Protein AF-A0A496TFP1-F1 (afdb_monomer)

Nearest PDB structures (foldseek):
  4mal-assembly2_B  TM=3.415E-01  e=1.143E+00  Pseudomonas aeruginosa PAO1
  2rn7-assembly1_A  TM=3.428E-01  e=3.528E+00  Shigella flexneri
  7qja-assembly1_j  TM=2.751E-01  e=4.747E+00  Homo sapiens

Mean predicted aligned error: 9.4 Å

Secondary structure (DSSP, 8-state):
--GGGHHHHHTHHHHTTSPP-TTTS--HHHHHHHHHHHHHHHHHT-SHHHHHHHHHHHHTT--HHHHHHHHHHHHHHHTTS-GGG-----------

pLDDT: mean 79.18, std 19.05, range [37.88, 97.44]

Radius of gyration: 15.61 Å; Cα contacts (8 Å, |Δi|>4): 46; chains: 1; bounding box: 35×29×43 Å

Solvent-accessible surface area (backbone atoms only — not comparable to full-atom values): 6040 Å² total; per-residue (Å²): 132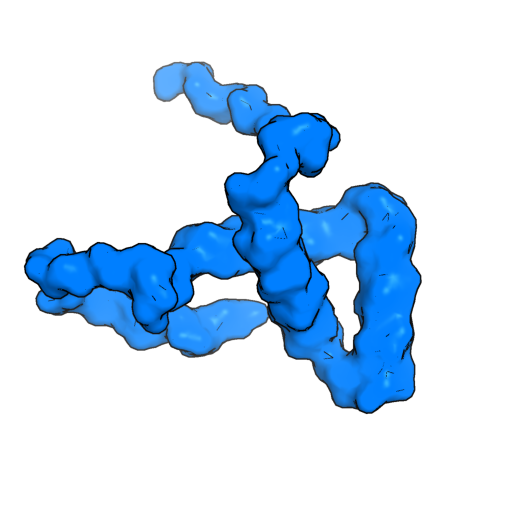,73,69,90,45,47,65,62,63,77,40,40,83,78,48,66,84,57,87,83,49,80,90,84,49,82,58,67,68,59,50,56,50,38,38,53,50,50,53,46,23,47,74,71,46,52,63,53,63,55,43,54,52,40,54,54,36,41,74,72,70,38,51,74,66,58,32,44,51,56,55,26,56,49,47,69,67,56,59,79,80,43,88,82,78,68,86,74,81,74,87,73,83,90,82,133

Sequence (96 aa):
RHQEYYNTWEFADVTAESPYDMETEENPFLHVTLHAVVENQIKQNDPPGVRIVLNQLTAKGHSQHEAVHEIARVLSRGNLANPEVLPSLRFGELRA

Structure (mmCIF, N/CA/C/O backbone):
data_AF-A0A496TFP1-F1
#
_entry.id   AF-A0A496TFP1-F1
#
loop_
_atom_site.group_PDB
_atom_site.id
_atom_site.type_symbol
_atom_site.label_atom_id
_atom_site.label_alt_id
_atom_site.label_comp_id
_atom_site.label_asym_id
_atom_site.label_entity_id
_atom_site.label_seq_id
_atom_site.pdbx_PDB_ins_code
_atom_site.Cartn_x
_atom_site.Cartn_y
_atom_site.Cartn_z
_atom_site.occupancy
_atom_site.B_iso_or_equiv
_atom_site.auth_seq_id
_atom_site.auth_comp_id
_atom_site.auth_asym_id
_atom_site.auth_atom_id
_atom_site.pdbx_PDB_model_num
ATOM 1 N N . ARG A 1 1 ? 5.182 7.774 1.204 1.00 63.84 1 ARG A N 1
ATOM 2 C CA . ARG A 1 1 ? 6.015 8.350 0.118 1.00 63.84 1 ARG A CA 1
ATOM 3 C C . ARG A 1 1 ? 7.042 7.291 -0.247 1.00 63.84 1 ARG A C 1
ATOM 5 O O . ARG A 1 1 ? 7.734 6.842 0.655 1.00 63.84 1 ARG A O 1
ATOM 12 N N . HIS A 1 2 ? 7.137 6.954 -1.530 1.00 75.12 2 HIS A N 1
ATOM 13 C CA . HIS A 1 2 ? 7.906 5.824 -2.060 1.00 75.12 2 HIS A CA 1
ATOM 14 C C . HIS A 1 2 ? 9.393 6.136 -2.254 1.00 75.12 2 HIS A C 1
ATOM 16 O O . HIS A 1 2 ? 9.860 6.325 -3.377 1.00 75.12 2 HIS A O 1
ATOM 22 N N . GLN A 1 3 ? 10.133 6.268 -1.154 1.00 77.50 3 GLN A N 1
ATOM 23 C CA . GLN A 1 3 ? 11.573 6.551 -1.218 1.00 77.50 3 GLN A CA 1
ATOM 24 C C . GLN A 1 3 ? 12.351 5.388 -1.847 1.00 77.50 3 GLN A C 1
ATOM 26 O O . GLN A 1 3 ? 13.369 5.616 -2.493 1.00 77.50 3 GLN A O 1
ATOM 31 N N . GLU A 1 4 ? 11.836 4.166 -1.717 1.00 79.81 4 GLU A N 1
ATOM 32 C CA . GLU A 1 4 ? 12.409 2.939 -2.266 1.00 79.81 4 GLU A CA 1
ATOM 33 C C . GLU A 1 4 ? 12.549 2.952 -3.794 1.00 79.81 4 GLU A C 1
ATOM 35 O O . GLU A 1 4 ? 13.462 2.320 -4.315 1.00 79.81 4 GLU A O 1
ATOM 40 N N . TYR A 1 5 ? 11.724 3.729 -4.506 1.00 82.81 5 TYR A N 1
ATOM 41 C CA . TYR A 1 5 ? 11.808 3.840 -5.964 1.00 82.81 5 TYR A CA 1
ATOM 42 C C . TYR A 1 5 ? 12.484 5.115 -6.458 1.00 82.81 5 TYR A C 1
ATOM 44 O O . TYR A 1 5 ? 12.601 5.283 -7.667 1.00 82.81 5 TYR A O 1
ATOM 52 N N . TYR A 1 6 ? 12.948 6.009 -5.576 1.00 81.50 6 TYR A N 1
ATOM 53 C CA . TYR A 1 6 ? 13.554 7.281 -5.991 1.00 81.50 6 TYR A CA 1
ATOM 54 C C . TYR A 1 6 ? 14.645 7.063 -7.049 1.00 81.50 6 TYR A C 1
ATOM 56 O O . TYR A 1 6 ? 14.556 7.599 -8.145 1.00 81.50 6 TYR A O 1
ATOM 64 N N . ASN A 1 7 ? 15.596 6.165 -6.785 1.00 83.75 7 ASN A N 1
ATOM 65 C CA . ASN A 1 7 ? 16.668 5.857 -7.733 1.00 83.75 7 ASN A CA 1
ATOM 66 C C . ASN A 1 7 ? 16.153 5.200 -9.023 1.00 83.75 7 ASN A C 1
ATOM 68 O O . ASN A 1 7 ? 16.646 5.506 -10.102 1.00 83.75 7 ASN A O 1
ATOM 72 N N . THR A 1 8 ? 15.158 4.315 -8.930 1.00 82.75 8 THR A N 1
ATOM 73 C CA . THR A 1 8 ? 14.558 3.668 -10.106 1.00 82.75 8 THR A CA 1
ATOM 74 C C . THR A 1 8 ? 13.963 4.697 -11.064 1.00 82.75 8 THR A C 1
ATOM 76 O O . THR A 1 8 ? 14.115 4.559 -12.272 1.00 82.75 8 THR A O 1
ATOM 79 N N . TRP A 1 9 ? 13.316 5.739 -10.536 1.00 83.94 9 TRP A N 1
ATOM 80 C CA . TRP A 1 9 ? 12.743 6.814 -11.346 1.00 83.94 9 TRP A CA 1
ATOM 81 C C . TRP A 1 9 ? 13.801 7.795 -11.854 1.00 83.94 9 TRP A C 1
ATOM 83 O O . TRP A 1 9 ? 13.770 8.162 -13.025 1.00 83.94 9 TRP A O 1
ATOM 93 N N . GLU A 1 10 ? 14.735 8.206 -10.995 1.00 87.38 10 GLU A N 1
ATOM 94 C CA . GLU A 1 10 ? 15.760 9.206 -11.331 1.00 87.38 10 GLU A CA 1
ATOM 95 C C . GLU A 1 10 ? 16.732 8.729 -12.414 1.00 87.38 10 GLU A C 1
ATOM 97 O O . GLU A 1 10 ? 17.247 9.551 -13.162 1.00 87.38 10 GLU A O 1
ATOM 102 N N . PHE A 1 11 ? 16.974 7.418 -12.512 1.00 85.88 11 PHE A N 1
ATOM 103 C CA . PHE A 1 11 ? 17.894 6.824 -13.489 1.00 85.88 11 PHE A CA 1
ATOM 104 C C . PHE A 1 11 ? 17.180 6.025 -14.587 1.00 85.88 11 PHE A C 1
ATOM 106 O O . PHE A 1 11 ? 17.809 5.204 -15.257 1.00 85.88 11 PHE A O 1
ATOM 113 N N . ALA A 1 12 ? 15.872 6.228 -14.771 1.00 84.50 12 ALA A N 1
ATOM 114 C CA . ALA A 1 12 ? 15.079 5.471 -15.740 1.00 84.50 12 ALA A CA 1
ATOM 115 C C . ALA A 1 12 ? 15.559 5.656 -17.194 1.00 84.50 12 ALA A C 1
ATOM 117 O O . ALA A 1 12 ? 15.414 4.754 -18.014 1.00 84.50 12 ALA A O 1
ATOM 118 N N . ASP A 1 13 ? 16.144 6.808 -17.519 1.00 86.62 13 ASP A N 1
ATOM 119 C CA . ASP A 1 13 ? 16.766 7.102 -18.814 1.00 86.62 13 ASP A CA 1
ATOM 120 C C . ASP A 1 13 ? 18.064 6.311 -19.039 1.00 86.62 13 ASP A C 1
ATOM 122 O O . ASP A 1 13 ? 18.350 5.893 -20.160 1.00 86.62 13 ASP A O 1
ATOM 126 N N . VAL A 1 14 ? 18.824 6.062 -17.971 1.00 87.38 14 VAL A N 1
ATOM 127 C CA . VAL A 1 14 ? 20.065 5.277 -17.996 1.00 87.38 14 VAL A CA 1
ATOM 128 C C . VAL A 1 14 ? 19.778 3.778 -18.086 1.00 87.38 14 VAL A C 1
ATOM 130 O O . VAL A 1 14 ? 20.509 3.049 -18.755 1.00 87.38 14 VAL A O 1
ATOM 133 N N . THR A 1 15 ? 18.728 3.297 -17.418 1.00 82.25 15 THR A N 1
ATOM 134 C CA . THR A 1 15 ? 18.406 1.862 -17.328 1.00 82.25 15 THR A CA 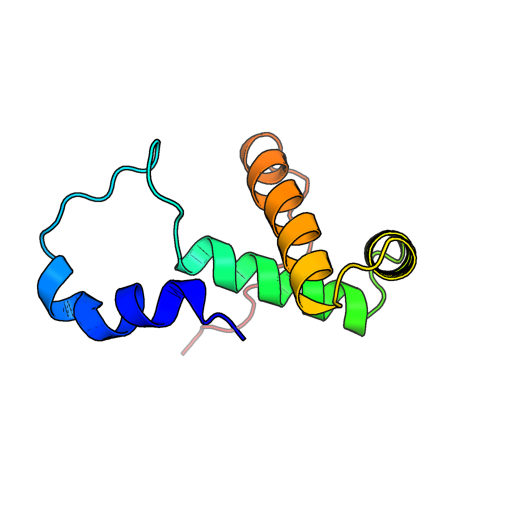1
ATOM 135 C C . THR A 1 15 ? 17.381 1.389 -18.357 1.00 82.25 15 THR A C 1
ATOM 137 O O . THR A 1 15 ? 17.043 0.208 -18.358 1.00 82.25 15 THR A O 1
ATOM 140 N N . ALA A 1 16 ? 16.925 2.263 -19.260 1.00 82.00 16 ALA A N 1
ATOM 141 C CA . ALA A 1 16 ? 15.847 1.981 -20.211 1.00 82.00 16 ALA A CA 1
ATOM 142 C C . ALA A 1 16 ? 16.070 0.732 -21.086 1.00 82.00 16 ALA A C 1
ATOM 144 O O . ALA A 1 16 ? 15.107 0.064 -21.456 1.00 82.00 16 ALA A O 1
ATOM 145 N N . GLU A 1 17 ? 17.324 0.414 -21.424 1.00 86.12 17 GLU A N 1
ATOM 146 C CA . GLU A 1 17 ? 17.673 -0.762 -22.238 1.00 86.12 17 GLU A CA 1
ATOM 147 C C . GLU A 1 17 ? 18.001 -2.011 -21.405 1.00 86.12 17 GLU A C 1
ATOM 149 O O . GLU A 1 17 ? 18.237 -3.084 -21.966 1.00 86.12 17 GLU A O 1
ATOM 154 N N . SER A 1 18 ? 18.018 -1.901 -20.072 1.00 84.56 18 SER A N 1
ATOM 155 C CA . SER A 1 18 ? 18.218 -3.059 -19.206 1.00 84.56 18 SER A CA 1
ATOM 156 C C . SER A 1 18 ? 17.012 -3.994 -19.323 1.00 84.56 18 SER A C 1
ATOM 158 O O . SER A 1 18 ? 15.874 -3.538 -19.182 1.00 84.56 18 SER A O 1
ATOM 160 N N . PRO A 1 19 ? 17.218 -5.301 -19.559 1.00 82.19 19 PRO A N 1
ATOM 161 C CA . PRO A 1 19 ? 16.119 -6.253 -19.527 1.00 82.19 19 PRO A CA 1
ATOM 162 C C . PRO A 1 19 ? 15.503 -6.265 -18.124 1.00 82.19 19 PRO A C 1
ATOM 164 O O . PRO A 1 19 ? 16.233 -6.346 -17.141 1.00 82.19 19 PRO A O 1
ATOM 167 N N . TYR A 1 20 ? 14.173 -6.177 -18.058 1.00 82.56 20 TYR A N 1
ATOM 168 C CA . TYR A 1 20 ? 13.404 -6.293 -16.820 1.00 82.56 20 TYR A CA 1
ATOM 169 C C . TYR A 1 20 ? 12.974 -7.747 -16.608 1.00 82.56 20 TYR A C 1
ATOM 171 O O . TYR A 1 20 ? 12.286 -8.320 -17.462 1.00 82.56 20 TYR A O 1
ATOM 179 N N . ASP A 1 21 ? 13.362 -8.338 -15.481 1.00 85.56 21 ASP A N 1
ATOM 180 C CA . ASP A 1 21 ? 12.986 -9.701 -15.108 1.00 85.56 21 ASP A CA 1
ATOM 181 C C . ASP A 1 21 ? 11.801 -9.711 -14.132 1.00 85.56 21 ASP A C 1
ATOM 183 O O . ASP A 1 21 ? 11.927 -9.413 -12.947 1.00 85.56 21 ASP A O 1
ATOM 187 N N . MET A 1 22 ? 10.632 -10.123 -14.625 1.00 80.31 22 MET A N 1
ATOM 188 C CA . MET A 1 22 ? 9.408 -10.206 -13.821 1.00 80.31 22 MET A CA 1
ATOM 189 C C . MET A 1 22 ? 9.482 -11.213 -12.662 1.00 8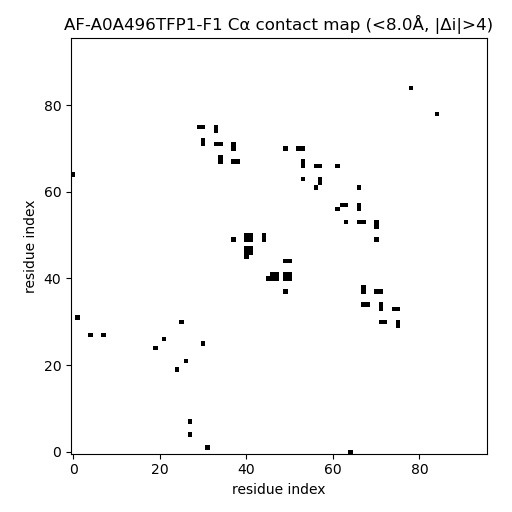0.31 22 MET A C 1
ATOM 191 O O . MET A 1 22 ? 8.668 -11.119 -11.743 1.00 80.31 22 MET A O 1
ATOM 195 N N . GLU A 1 23 ? 10.386 -12.197 -12.705 1.00 80.75 23 GLU A N 1
ATOM 196 C CA . GLU A 1 23 ? 10.508 -13.201 -11.642 1.00 80.75 23 GLU A CA 1
ATOM 197 C C . GLU A 1 23 ? 11.362 -12.709 -10.471 1.00 80.75 23 GLU A C 1
ATOM 199 O O . GLU A 1 23 ? 11.146 -13.129 -9.330 1.00 80.75 23 GLU A O 1
ATOM 204 N N . THR A 1 24 ? 12.323 -11.822 -10.739 1.00 81.94 24 THR A N 1
ATOM 205 C CA . THR A 1 24 ? 13.318 -11.391 -9.749 1.00 81.94 24 THR A CA 1
ATOM 206 C C . THR A 1 24 ? 13.210 -9.916 -9.366 1.00 81.94 24 THR A C 1
ATOM 208 O O . THR A 1 24 ? 13.662 -9.545 -8.280 1.00 81.94 24 THR A O 1
ATOM 211 N N . GLU A 1 25 ? 12.553 -9.088 -10.181 1.00 83.25 25 GLU A N 1
ATOM 212 C CA . GLU A 1 25 ? 12.401 -7.653 -9.951 1.00 83.25 25 GLU A CA 1
ATOM 213 C C . GLU A 1 25 ? 10.957 -7.252 -9.620 1.00 83.25 25 GLU A C 1
ATOM 215 O O . GLU A 1 25 ? 9.987 -7.672 -10.252 1.00 83.25 25 GLU A O 1
ATOM 220 N N . GLU A 1 26 ? 10.789 -6.351 -8.650 1.00 82.38 26 GLU A N 1
ATOM 221 C CA . GLU A 1 26 ? 9.481 -5.784 -8.322 1.00 82.38 26 GLU A CA 1
ATOM 222 C C . GLU A 1 26 ? 9.088 -4.700 -9.332 1.00 82.38 26 GLU A C 1
ATOM 224 O O . GLU A 1 26 ? 9.880 -3.813 -9.644 1.00 82.38 26 GLU A O 1
ATOM 229 N N . ASN A 1 27 ? 7.852 -4.748 -9.836 1.00 84.62 27 ASN A N 1
ATOM 230 C CA . ASN A 1 27 ? 7.373 -3.737 -10.771 1.00 84.62 27 ASN A CA 1
ATOM 231 C C . ASN A 1 27 ? 7.045 -2.437 -10.004 1.00 84.62 27 ASN A C 1
ATOM 233 O O . ASN A 1 27 ? 6.055 -2.411 -9.258 1.00 84.62 27 ASN A O 1
ATOM 237 N N . PRO A 1 28 ? 7.801 -1.341 -10.215 1.00 84.25 28 PRO A N 1
ATOM 238 C CA . PRO A 1 28 ? 7.637 -0.105 -9.452 1.00 84.25 28 PRO A CA 1
ATOM 239 C C . PRO A 1 28 ? 6.272 0.553 -9.684 1.00 84.25 28 PRO A C 1
ATOM 241 O O . PRO A 1 28 ? 5.670 1.097 -8.757 1.00 84.25 28 PRO A O 1
ATOM 244 N N . PHE A 1 29 ? 5.733 0.467 -10.905 1.00 83.94 29 PHE A N 1
ATOM 245 C CA . PHE A 1 29 ? 4.408 1.001 -11.225 1.00 83.94 29 PHE A CA 1
ATOM 246 C C . PHE A 1 29 ? 3.309 0.224 -10.508 1.00 83.94 29 PHE A C 1
ATOM 248 O O . PHE A 1 29 ? 2.391 0.825 -9.941 1.00 83.94 29 PHE A O 1
ATOM 255 N N . LEU A 1 30 ? 3.399 -1.109 -10.517 1.00 85.44 30 LEU A N 1
ATOM 256 C CA . LEU A 1 30 ? 2.438 -1.965 -9.827 1.00 85.44 30 LEU A CA 1
ATOM 257 C C . LEU A 1 30 ? 2.453 -1.686 -8.324 1.00 85.44 30 LEU A C 1
ATOM 259 O O . LEU A 1 30 ? 1.388 -1.525 -7.730 1.00 85.44 30 LEU A O 1
ATOM 263 N N . HIS A 1 31 ? 3.640 -1.578 -7.726 1.00 86.81 31 HIS A N 1
ATOM 264 C CA . HIS A 1 31 ? 3.784 -1.271 -6.309 1.00 86.81 31 HIS A CA 1
ATOM 265 C C . HIS A 1 31 ? 3.093 0.045 -5.938 1.00 86.81 31 HIS A C 1
ATOM 267 O O . HIS A 1 31 ? 2.226 0.063 -5.062 1.00 86.81 31 HIS A O 1
ATOM 273 N N . VAL A 1 32 ? 3.447 1.143 -6.617 1.00 88.31 32 VAL A N 1
ATOM 274 C CA . VAL A 1 32 ? 2.892 2.476 -6.322 1.00 88.31 32 VAL A CA 1
ATOM 275 C C . VAL A 1 32 ? 1.376 2.491 -6.539 1.00 88.31 32 VAL A C 1
ATOM 277 O O . VAL A 1 32 ? 0.635 3.074 -5.746 1.00 88.31 32 VAL A O 1
ATOM 280 N N . THR A 1 33 ? 0.892 1.788 -7.566 1.00 89.50 33 THR A N 1
ATOM 281 C CA . THR A 1 33 ? -0.546 1.652 -7.830 1.00 89.50 33 THR A CA 1
ATOM 282 C C . THR A 1 33 ? -1.258 0.930 -6.687 1.00 89.50 33 THR A C 1
ATOM 284 O O . THR A 1 33 ? -2.265 1.425 -6.181 1.00 89.50 33 THR A O 1
ATOM 287 N N . LEU A 1 34 ? -0.743 -0.221 -6.242 1.00 91.00 34 LEU A N 1
ATOM 288 C CA . LEU A 1 34 ? -1.343 -0.984 -5.145 1.00 91.00 34 LEU A CA 1
ATOM 289 C C . LEU A 1 34 ? -1.304 -0.214 -3.824 1.00 91.00 34 LEU A C 1
ATOM 291 O O . LEU A 1 34 ? -2.277 -0.253 -3.072 1.00 91.00 34 LEU A O 1
ATOM 295 N N . HIS A 1 35 ? -0.232 0.533 -3.564 1.00 92.00 35 HIS A N 1
ATOM 296 C CA . HIS A 1 35 ? -0.154 1.407 -2.400 1.00 92.00 35 HIS A CA 1
ATOM 297 C C . HIS A 1 35 ? -1.274 2.458 -2.408 1.00 92.00 35 HIS A C 1
ATOM 299 O O . HIS A 1 35 ? -2.019 2.573 -1.434 1.00 92.00 35 HIS A O 1
ATOM 305 N N . ALA A 1 36 ? -1.458 3.169 -3.526 1.00 91.00 36 ALA A N 1
ATOM 306 C CA . ALA A 1 36 ? -2.521 4.165 -3.670 1.00 91.00 36 ALA A CA 1
ATOM 307 C C . ALA A 1 36 ? -3.928 3.551 -3.533 1.00 91.00 36 ALA A C 1
ATOM 309 O O . ALA A 1 36 ? -4.819 4.154 -2.927 1.00 91.00 36 ALA A O 1
ATOM 310 N N . VAL A 1 37 ? -4.132 2.334 -4.053 1.00 92.38 37 VAL A N 1
ATOM 311 C CA . VAL A 1 37 ? -5.387 1.586 -3.882 1.00 92.38 37 VAL A CA 1
ATOM 312 C C . VAL A 1 37 ? -5.669 1.332 -2.401 1.00 92.38 37 VAL A C 1
A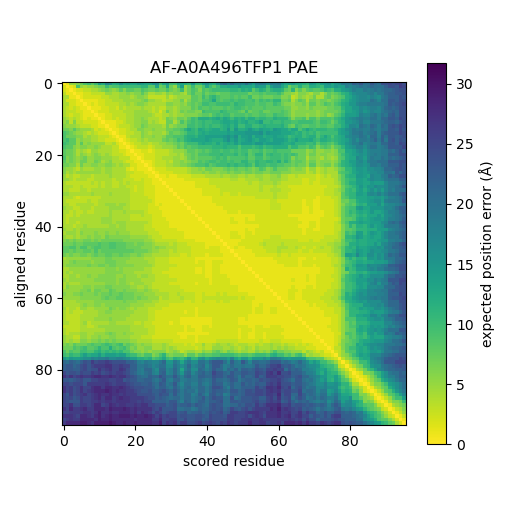TOM 314 O O . VAL A 1 37 ? -6.767 1.640 -1.939 1.00 92.38 37 VAL A O 1
ATOM 317 N N . VAL A 1 38 ? -4.692 0.830 -1.641 1.00 92.75 38 VAL A N 1
ATOM 318 C CA . VAL A 1 38 ? -4.852 0.550 -0.204 1.00 92.75 38 VAL A CA 1
ATOM 319 C C . VAL A 1 38 ? -5.111 1.834 0.586 1.00 92.75 38 VAL A C 1
ATOM 321 O O . VAL A 1 38 ? -6.008 1.867 1.431 1.00 92.75 38 VAL A O 1
ATOM 324 N N . GLU A 1 39 ? -4.391 2.918 0.294 1.00 94.06 39 GLU A N 1
ATOM 325 C CA . GLU A 1 39 ? -4.640 4.221 0.922 1.00 94.06 39 GLU A CA 1
ATOM 326 C C . GLU A 1 39 ? -6.067 4.715 0.663 1.00 94.06 39 GLU A C 1
ATOM 328 O O . GLU A 1 39 ? -6.737 5.198 1.582 1.00 94.06 39 GLU A O 1
ATOM 333 N N . ASN A 1 40 ? -6.567 4.554 -0.565 1.00 94.38 40 ASN A N 1
ATOM 334 C CA . ASN A 1 40 ? -7.940 4.915 -0.887 1.00 94.38 40 ASN A CA 1
ATOM 335 C C . ASN A 1 40 ? -8.950 4.011 -0.164 1.00 94.38 40 ASN A C 1
ATOM 337 O O . ASN A 1 40 ? -9.902 4.533 0.409 1.00 94.38 40 ASN A O 1
ATOM 341 N N . GLN A 1 41 ? -8.727 2.696 -0.097 1.00 94.00 41 GLN A N 1
ATOM 342 C CA . GLN A 1 41 ? -9.586 1.773 0.662 1.00 94.00 41 GLN A CA 1
ATOM 343 C C . GLN A 1 41 ? -9.664 2.160 2.147 1.00 94.00 41 GLN A C 1
ATOM 345 O O . GLN A 1 41 ? -10.748 2.187 2.730 1.00 94.00 41 GLN A O 1
ATOM 350 N N . ILE A 1 42 ? -8.538 2.546 2.758 1.00 93.69 42 ILE A N 1
ATOM 351 C CA . ILE A 1 42 ? -8.492 3.044 4.144 1.00 93.69 42 ILE A CA 1
ATOM 352 C C . ILE A 1 42 ? -9.278 4.352 4.287 1.00 93.69 42 ILE A C 1
ATOM 354 O O . ILE A 1 42 ? -10.003 4.534 5.271 1.00 93.69 42 ILE A O 1
ATOM 358 N N . LYS A 1 43 ? -9.126 5.273 3.328 1.00 94.56 43 LYS A N 1
ATOM 359 C CA . LYS A 1 43 ? -9.787 6.584 3.339 1.00 94.56 43 LYS A CA 1
ATOM 360 C C . LYS A 1 43 ? -11.302 6.461 3.180 1.00 94.56 43 LYS A C 1
ATOM 362 O O . LYS A 1 43 ? -12.031 7.119 3.917 1.00 94.56 43 LYS A O 1
ATOM 367 N N . GLN A 1 44 ? -11.753 5.624 2.248 1.00 94.62 44 GLN A N 1
ATOM 368 C CA . GLN A 1 44 ? -13.173 5.350 2.010 1.00 94.62 44 GLN A CA 1
ATOM 369 C C . GLN A 1 44 ? -13.767 4.392 3.047 1.00 94.62 44 GLN A C 1
ATOM 371 O O . GLN A 1 44 ? -14.984 4.314 3.179 1.00 94.62 44 GLN A O 1
ATOM 376 N N . ASN A 1 45 ? -12.915 3.691 3.805 1.00 92.12 45 ASN A N 1
ATOM 377 C CA . ASN A 1 45 ? -13.308 2.597 4.690 1.00 92.12 45 ASN A CA 1
ATOM 378 C C . ASN A 1 45 ? -14.098 1.504 3.943 1.00 92.12 45 ASN A C 1
ATOM 380 O O . ASN A 1 45 ? -15.046 0.931 4.481 1.00 92.12 45 ASN A O 1
ATOM 384 N N . ASP A 1 46 ? -13.690 1.233 2.703 1.00 85.00 46 ASP A N 1
ATOM 385 C CA . ASP A 1 46 ? -14.312 0.259 1.814 1.00 85.00 46 ASP A CA 1
ATOM 386 C C . ASP A 1 46 ? -13.229 -0.531 1.048 1.00 85.00 46 ASP A C 1
ATOM 388 O O . ASP A 1 46 ? -12.486 0.064 0.263 1.00 85.00 46 ASP A O 1
ATOM 392 N N . PRO A 1 47 ? -13.084 -1.847 1.293 1.00 91.38 47 PRO A N 1
ATOM 393 C CA . PRO A 1 47 ? -13.808 -2.606 2.308 1.00 91.38 47 PRO A CA 1
ATOM 394 C C . PRO A 1 47 ? -13.311 -2.262 3.729 1.00 91.38 47 PRO A C 1
ATOM 396 O O . PRO A 1 47 ? -12.113 -2.035 3.936 1.00 91.38 47 PRO A O 1
ATOM 399 N N . PRO A 1 48 ? -14.182 -2.300 4.758 1.00 83.69 48 PRO A N 1
ATOM 400 C CA . PRO A 1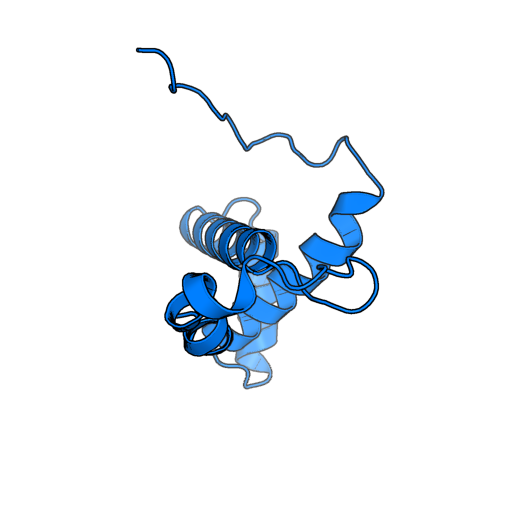 48 ? -13.812 -1.928 6.131 1.00 83.69 48 PRO A CA 1
ATOM 401 C C . PRO A 1 48 ? -12.710 -2.821 6.725 1.00 83.69 48 PRO A C 1
ATOM 403 O O . PRO A 1 48 ? -11.983 -2.407 7.631 1.00 83.69 48 PRO A O 1
ATOM 406 N N . GLY A 1 49 ? -12.540 -4.036 6.187 1.00 91.44 49 GLY A N 1
ATOM 407 C CA . GLY A 1 49 ? -11.486 -4.970 6.583 1.00 91.44 49 GLY A CA 1
ATOM 408 C C . GLY A 1 49 ? -10.074 -4.393 6.462 1.00 91.44 49 GLY A C 1
ATOM 409 O O . GLY A 1 49 ? -9.234 -4.675 7.314 1.00 91.44 49 GLY A O 1
ATOM 410 N N . VAL A 1 50 ? -9.816 -3.519 5.482 1.00 93.00 50 VAL A N 1
ATOM 411 C CA . VAL A 1 50 ? -8.484 -2.918 5.285 1.00 93.00 50 VAL A CA 1
ATOM 412 C C . VAL A 1 50 ? -8.102 -2.039 6.476 1.00 93.00 50 VAL A C 1
ATOM 414 O O . VAL A 1 50 ? -6.973 -2.098 6.962 1.00 93.00 50 VAL A O 1
ATOM 417 N N . ARG A 1 51 ? -9.059 -1.279 7.023 1.00 93.75 51 ARG A N 1
ATOM 418 C CA . ARG A 1 51 ? -8.827 -0.442 8.206 1.00 93.75 51 ARG A CA 1
ATOM 419 C C . ARG A 1 51 ? -8.633 -1.274 9.475 1.00 93.75 51 ARG A C 1
ATOM 421 O O . ARG A 1 51 ? -7.844 -0.893 10.336 1.00 93.75 51 ARG A O 1
ATOM 428 N N . ILE A 1 52 ? -9.308 -2.419 9.585 1.00 95.31 52 ILE A N 1
ATOM 429 C CA . ILE A 1 52 ? -9.099 -3.361 10.696 1.00 95.31 52 ILE A CA 1
ATOM 430 C C . ILE A 1 52 ? -7.661 -3.888 10.672 1.00 95.31 52 ILE A C 1
ATOM 432 O O . ILE A 1 52 ? -6.980 -3.839 11.695 1.00 95.31 52 ILE A O 1
ATOM 436 N N . VAL A 1 53 ? -7.180 -4.337 9.509 1.00 95.50 53 VAL A N 1
ATOM 437 C CA . VAL A 1 53 ? -5.803 -4.832 9.355 1.00 95.50 53 VAL A CA 1
ATOM 438 C C . VAL A 1 53 ? -4.787 -3.721 9.623 1.00 95.50 53 VAL A C 1
ATOM 440 O O . VAL A 1 53 ? -3.827 -3.948 10.358 1.00 95.50 53 VAL A O 1
ATOM 443 N N . LEU A 1 54 ? -5.028 -2.504 9.120 1.00 95.81 54 LEU A N 1
ATOM 444 C CA . LEU A 1 54 ? -4.191 -1.340 9.422 1.00 95.81 54 LEU A CA 1
ATOM 445 C C . LEU A 1 54 ? -4.048 -1.134 10.935 1.00 95.81 54 LEU A C 1
ATOM 447 O O . LEU A 1 54 ? -2.932 -1.036 11.436 1.00 95.81 54 LEU A O 1
ATOM 451 N N . ASN A 1 55 ? -5.164 -1.122 11.667 1.00 96.19 55 ASN A N 1
ATOM 452 C CA . ASN A 1 55 ? -5.162 -0.932 13.118 1.00 96.19 55 ASN A CA 1
ATOM 453 C C . ASN A 1 55 ? -4.429 -2.063 13.858 1.00 96.19 55 ASN A C 1
ATOM 455 O O . ASN A 1 55 ? -3.780 -1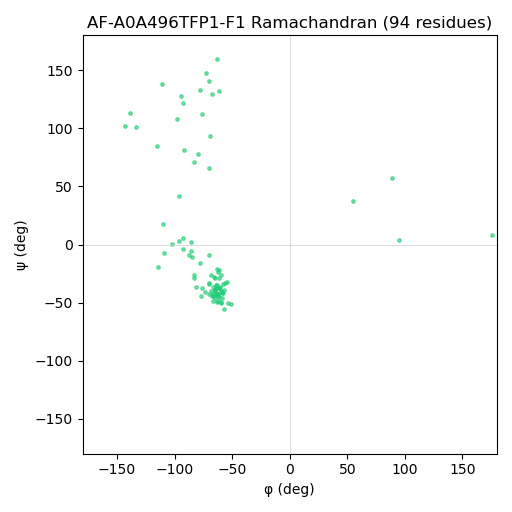.825 14.872 1.00 96.19 55 ASN A O 1
ATOM 459 N N . GLN A 1 56 ? -4.516 -3.300 13.364 1.00 97.38 56 GLN A N 1
ATOM 460 C CA . GLN A 1 56 ? -3.788 -4.432 13.943 1.00 97.38 56 GLN A CA 1
ATOM 461 C C . GLN A 1 56 ? -2.275 -4.312 13.734 1.00 97.38 56 GLN A C 1
ATOM 463 O O . GLN A 1 56 ? -1.509 -4.647 14.635 1.00 97.38 56 GLN A O 1
ATOM 468 N N . LEU A 1 57 ? -1.837 -3.853 12.559 1.00 96.44 57 LEU A N 1
ATOM 469 C CA . LEU A 1 57 ? -0.420 -3.653 12.254 1.00 96.44 57 LEU A CA 1
ATOM 470 C C . LEU A 1 57 ? 0.155 -2.475 13.045 1.00 96.44 57 LEU A C 1
ATOM 472 O O . LEU A 1 57 ? 1.223 -2.604 13.641 1.00 96.44 57 LEU A O 1
ATOM 476 N N . THR A 1 58 ? -0.577 -1.366 13.149 1.00 97.00 58 THR A N 1
ATOM 477 C CA . THR A 1 58 ? -0.136 -0.223 13.961 1.00 97.00 58 THR A CA 1
ATOM 478 C C . THR A 1 58 ? -0.098 -0.557 15.450 1.00 97.00 58 THR A C 1
ATOM 480 O O . THR A 1 58 ? 0.853 -0.184 16.132 1.00 97.00 58 THR A O 1
ATOM 483 N N . ALA A 1 59 ? -1.044 -1.356 15.957 1.00 97.38 59 ALA A N 1
ATOM 484 C CA . ALA A 1 59 ? -1.000 -1.873 17.329 1.00 97.38 59 ALA A CA 1
ATOM 485 C C . ALA A 1 59 ? 0.215 -2.783 17.601 1.00 97.38 59 ALA A C 1
ATOM 487 O O . ALA A 1 59 ? 0.642 -2.907 18.747 1.00 97.38 59 ALA A O 1
ATOM 488 N N . LYS A 1 60 ? 0.794 -3.398 16.561 1.00 97.44 60 LYS A N 1
ATOM 489 C CA . LYS A 1 60 ? 2.044 -4.176 16.636 1.00 97.44 60 LYS A CA 1
ATOM 490 C C . LYS A 1 60 ? 3.308 -3.316 16.496 1.00 97.44 60 LYS A C 1
ATOM 492 O O . LYS A 1 60 ? 4.404 -3.864 16.523 1.00 97.44 60 LYS A O 1
ATOM 497 N N . GLY A 1 61 ? 3.169 -1.996 16.367 1.00 97.25 61 GLY A N 1
ATOM 498 C CA . GLY A 1 61 ? 4.286 -1.053 16.291 1.00 97.25 61 GLY A CA 1
ATOM 499 C C . GLY A 1 61 ? 4.721 -0.674 14.876 1.00 97.25 61 GLY A C 1
ATOM 500 O O . GLY A 1 61 ? 5.681 0.078 14.740 1.00 97.25 61 GLY A O 1
ATOM 501 N N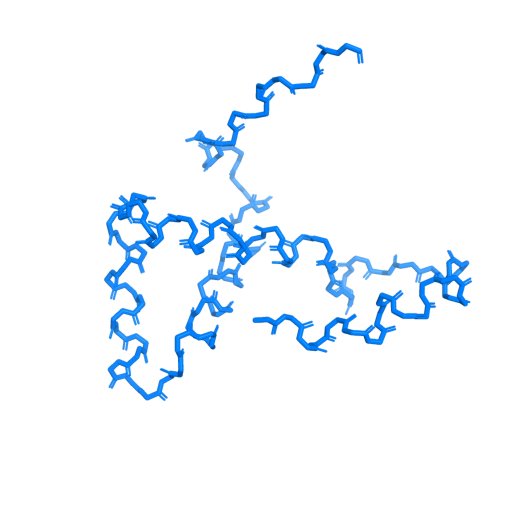 . HIS A 1 62 ? 4.027 -1.139 13.832 1.00 96.00 62 HIS A N 1
ATOM 502 C CA . HIS A 1 62 ? 4.295 -0.672 12.471 1.00 96.00 62 HIS A CA 1
ATOM 503 C C . HIS A 1 62 ? 3.843 0.784 12.314 1.00 96.00 62 HIS A C 1
ATOM 505 O O . HIS A 1 62 ? 2.766 1.173 12.778 1.00 96.00 62 HIS A O 1
ATOM 511 N N . SER A 1 63 ? 4.624 1.587 11.598 1.00 96.25 63 SER A N 1
ATOM 512 C CA . SER A 1 63 ? 4.140 2.870 11.100 1.00 96.25 63 SER A CA 1
ATOM 513 C C . SER A 1 63 ? 2.981 2.662 10.120 1.00 96.25 63 SER A C 1
ATOM 515 O O . SER A 1 63 ? 2.810 1.596 9.523 1.00 96.25 63 SER A O 1
ATOM 517 N N . GLN A 1 64 ? 2.182 3.709 9.906 1.00 93.75 64 GLN A N 1
ATOM 518 C CA . GLN A 1 64 ? 1.094 3.659 8.928 1.00 93.75 64 GLN A CA 1
ATOM 519 C C . GLN A 1 64 ? 1.606 3.304 7.523 1.00 93.75 64 GLN A C 1
ATOM 521 O O . GLN A 1 64 ? 0.958 2.541 6.817 1.00 93.75 64 GLN A O 1
ATOM 526 N N . HIS A 1 65 ? 2.770 3.828 7.135 1.00 93.81 65 HIS A N 1
ATOM 527 C CA . HIS A 1 65 ? 3.361 3.566 5.825 1.00 93.81 65 HIS A CA 1
ATOM 528 C C . HIS A 1 65 ? 3.782 2.099 5.678 1.00 93.81 65 HIS A C 1
ATOM 530 O O . HIS A 1 65 ? 3.390 1.444 4.719 1.00 93.81 65 HIS A O 1
ATOM 536 N N . GLU A 1 66 ? 4.495 1.550 6.666 1.00 93.25 66 GLU A N 1
ATOM 537 C CA . GLU A 1 66 ? 4.878 0.130 6.673 1.00 93.25 66 GLU A CA 1
ATOM 538 C C . GLU A 1 66 ? 3.650 -0.783 6.635 1.00 93.25 66 GLU A C 1
ATOM 540 O O . GLU A 1 66 ? 3.627 -1.768 5.904 1.00 93.25 66 GLU A O 1
ATOM 545 N N . ALA A 1 67 ? 2.593 -0.437 7.371 1.00 95.25 67 ALA A N 1
ATOM 546 C CA . ALA A 1 67 ? 1.360 -1.209 7.353 1.00 95.25 67 ALA A CA 1
ATOM 547 C C . ALA A 1 67 ? 0.668 -1.189 5.976 1.00 95.25 67 ALA A C 1
ATOM 549 O O . ALA A 1 67 ? 0.174 -2.222 5.528 1.00 95.25 67 ALA A O 1
ATOM 550 N N . VAL A 1 68 ? 0.659 -0.045 5.281 1.00 94.00 68 VAL A N 1
ATOM 551 C CA . VAL A 1 68 ? 0.141 0.047 3.905 1.00 94.00 68 VAL A CA 1
ATOM 552 C C . VAL A 1 68 ? 0.978 -0.806 2.948 1.00 94.00 68 VAL A C 1
ATOM 554 O O . VAL A 1 68 ? 0.400 -1.528 2.136 1.00 94.00 68 VAL A O 1
ATOM 557 N N . HIS A 1 69 ? 2.309 -0.793 3.077 1.00 93.25 69 HIS A N 1
ATOM 558 C CA . HIS A 1 69 ? 3.202 -1.637 2.275 1.00 93.25 69 HIS A CA 1
ATOM 559 C C . HIS A 1 69 ? 2.899 -3.129 2.464 1.00 93.25 69 HIS A C 1
ATOM 561 O O . HIS A 1 69 ? 2.768 -3.861 1.483 1.00 93.25 69 HIS A O 1
ATOM 567 N N . GLU A 1 70 ? 2.727 -3.587 3.707 1.00 91.56 70 GLU A N 1
ATOM 568 C CA . GLU A 1 70 ? 2.412 -4.992 3.993 1.00 91.56 70 GLU A CA 1
ATOM 569 C C . GLU A 1 70 ? 1.068 -5.422 3.391 1.00 91.56 70 GLU A C 1
ATOM 571 O O . GLU A 1 70 ? 0.965 -6.489 2.780 1.00 91.56 70 GLU A O 1
ATOM 576 N N . ILE A 1 71 ? 0.042 -4.573 3.493 1.00 91.50 71 ILE A N 1
ATOM 577 C CA . ILE A 1 71 ? -1.272 -4.844 2.896 1.00 91.50 71 ILE A CA 1
ATOM 578 C C . ILE A 1 71 ? -1.168 -4.888 1.361 1.00 91.50 71 ILE A C 1
ATOM 580 O O . ILE A 1 71 ? -1.660 -5.833 0.738 1.00 91.50 71 ILE A O 1
ATOM 584 N N . ALA A 1 72 ? -0.485 -3.918 0.743 1.00 90.62 72 ALA A N 1
ATOM 585 C CA . ALA A 1 72 ? -0.277 -3.871 -0.705 1.00 90.62 72 ALA A CA 1
ATOM 586 C C . ALA A 1 72 ? 0.492 -5.102 -1.222 1.00 90.62 72 ALA A C 1
ATOM 588 O O . ALA A 1 72 ? 0.154 -5.652 -2.272 1.00 90.62 72 ALA A O 1
ATOM 589 N N . ARG A 1 73 ? 1.463 -5.609 -0.450 1.00 85.50 73 ARG A N 1
ATOM 590 C CA . ARG A 1 73 ? 2.234 -6.820 -0.777 1.00 85.50 73 ARG A CA 1
ATOM 591 C C . ARG A 1 73 ? 1.405 -8.107 -0.724 1.00 85.50 73 ARG A C 1
ATOM 593 O O . ARG A 1 73 ? 1.750 -9.107 -1.358 1.00 85.50 73 ARG A O 1
ATOM 600 N N . VAL A 1 74 ? 0.338 -8.148 0.069 1.00 84.69 74 VAL A N 1
ATOM 601 C CA . VAL A 1 74 ? -0.607 -9.277 0.040 1.00 84.69 74 VAL A CA 1
ATOM 602 C C . VAL A 1 74 ? -1.460 -9.211 -1.224 1.00 84.69 74 VAL A C 1
ATOM 604 O O . VAL A 1 74 ? -1.650 -10.238 -1.875 1.00 84.6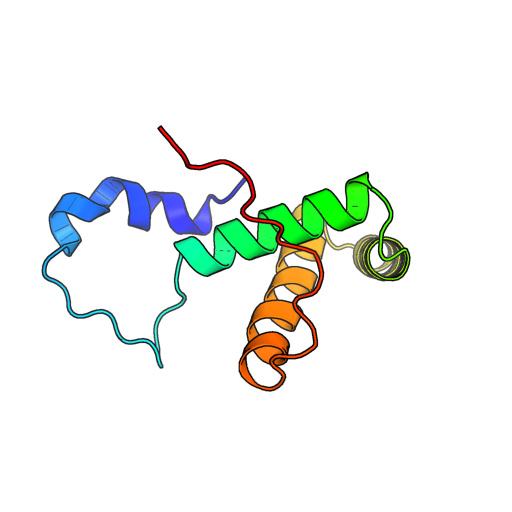9 74 VAL A O 1
ATOM 607 N N . LEU A 1 75 ? -1.906 -8.014 -1.619 1.00 78.25 75 LEU A N 1
ATOM 608 C CA . LEU A 1 75 ? -2.657 -7.825 -2.861 1.00 78.25 75 LEU A CA 1
ATOM 609 C C . LEU A 1 75 ? -1.824 -8.204 -4.088 1.00 78.25 75 LEU A C 1
ATOM 611 O O . LEU A 1 75 ? -2.318 -8.947 -4.928 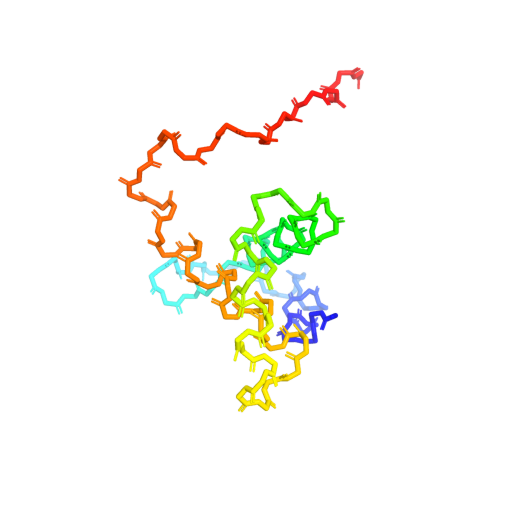1.00 78.25 75 LEU A O 1
ATOM 615 N N . SER A 1 76 ? -0.554 -7.799 -4.174 1.00 76.00 76 SER A N 1
ATOM 616 C CA . SER A 1 76 ? 0.299 -8.176 -5.314 1.00 76.00 76 SER A CA 1
ATOM 617 C C . SER A 1 76 ? 0.428 -9.695 -5.484 1.00 76.00 76 SER A C 1
ATOM 619 O O . SER A 1 76 ? 0.454 -10.190 -6.607 1.00 76.00 76 SER A O 1
ATOM 621 N N . ARG A 1 77 ? 0.432 -10.447 -4.375 1.00 68.81 77 ARG A N 1
ATOM 622 C CA . ARG A 1 77 ? 0.512 -11.917 -4.369 1.00 68.81 77 ARG A CA 1
ATOM 623 C C . ARG A 1 77 ? -0.830 -12.609 -4.615 1.00 68.81 77 ARG A C 1
ATOM 625 O O . ARG A 1 77 ? -0.861 -13.654 -5.254 1.00 68.81 77 ARG A O 1
ATOM 632 N N . GLY A 1 78 ? -1.930 -12.056 -4.104 1.00 57.09 78 GLY A N 1
ATOM 633 C CA . GLY A 1 78 ? -3.267 -12.650 -4.218 1.00 57.09 78 GLY A CA 1
ATOM 634 C C . GLY A 1 78 ? -3.993 -12.341 -5.532 1.00 57.09 78 GLY A C 1
ATOM 635 O O . GLY A 1 78 ? -4.828 -13.131 -5.966 1.00 57.09 78 GLY A O 1
ATOM 636 N N . ASN A 1 79 ? -3.675 -11.216 -6.183 1.00 49.59 79 ASN A N 1
ATOM 637 C CA . ASN A 1 79 ? -4.454 -10.676 -7.304 1.00 49.59 79 ASN A CA 1
ATOM 638 C C . ASN A 1 79 ? -4.051 -11.228 -8.686 1.00 49.59 79 ASN A C 1
ATOM 640 O O . ASN A 1 79 ? -4.757 -10.998 -9.661 1.00 49.59 79 ASN A O 1
ATOM 644 N N . LEU A 1 80 ? -2.950 -11.982 -8.787 1.00 43.34 80 LEU A N 1
ATOM 645 C CA . LEU A 1 80 ? -2.540 -12.637 -10.041 1.00 43.34 80 LEU A CA 1
ATOM 646 C C . LEU A 1 80 ? -3.218 -14.001 -10.269 1.00 43.34 80 LEU A C 1
ATOM 648 O O . LEU A 1 80 ? -3.134 -14.543 -11.366 1.00 43.34 80 LEU A O 1
ATOM 652 N N . ALA A 1 81 ? -3.913 -14.550 -9.264 1.00 38.31 81 ALA A N 1
ATOM 653 C CA . ALA A 1 81 ? -4.516 -15.885 -9.335 1.00 38.31 81 ALA A CA 1
ATOM 654 C C . ALA A 1 81 ? -6.056 -15.897 -9.412 1.00 38.31 81 ALA A C 1
ATOM 656 O O . ALA A 1 81 ? -6.633 -16.965 -9.609 1.00 38.31 81 ALA A O 1
ATOM 657 N N . ASN A 1 82 ? -6.741 -14.753 -9.262 1.00 37.88 82 ASN A N 1
ATOM 658 C CA . ASN A 1 82 ? -8.207 -14.706 -9.288 1.00 37.88 82 ASN A CA 1
ATOM 659 C C . ASN A 1 82 ? -8.757 -13.437 -9.985 1.00 37.88 82 ASN A C 1
ATOM 661 O O . ASN A 1 82 ? -8.793 -12.371 -9.368 1.00 37.88 82 ASN A O 1
ATOM 665 N N . PRO A 1 83 ? -9.220 -13.534 -11.248 1.00 42.81 83 PRO A N 1
ATOM 666 C CA . PRO A 1 83 ? -9.688 -12.388 -12.033 1.00 42.81 83 PRO A CA 1
ATOM 667 C C . PRO A 1 83 ? -11.021 -11.779 -11.558 1.00 42.81 83 PRO A C 1
ATOM 669 O O . PRO A 1 83 ? -11.391 -10.704 -12.023 1.00 42.81 83 PRO A O 1
ATOM 672 N N . GLU A 1 84 ? -11.744 -12.408 -10.626 1.00 45.53 84 GLU A N 1
ATOM 673 C CA . GLU A 1 84 ? -13.047 -11.911 -10.153 1.00 45.53 84 GLU A CA 1
ATOM 674 C C . GLU A 1 84 ? -12.954 -10.869 -9.019 1.00 45.53 84 GLU A C 1
ATOM 676 O O . GLU A 1 84 ? -13.963 -10.274 -8.644 1.00 45.53 84 GLU A O 1
ATOM 681 N N . VAL A 1 85 ? -11.755 -10.596 -8.483 1.00 46.00 85 VAL A N 1
ATOM 682 C CA . VAL A 1 85 ? -11.547 -9.694 -7.323 1.00 46.00 85 VAL A CA 1
ATOM 683 C C . VAL A 1 85 ? -11.248 -8.238 -7.734 1.00 46.00 85 VAL A C 1
ATOM 685 O O . VAL A 1 85 ? -11.061 -7.365 -6.888 1.00 46.00 85 VAL A O 1
ATOM 688 N N . LEU A 1 86 ? -11.317 -7.918 -9.032 1.00 44.16 86 LEU A N 1
ATOM 689 C CA . LEU A 1 86 ? -11.221 -6.545 -9.547 1.00 44.16 86 LEU A CA 1
ATOM 690 C C . LEU A 1 86 ? -12.573 -5.825 -9.813 1.00 44.16 86 LEU A C 1
ATOM 692 O O . LEU A 1 86 ? -12.658 -5.102 -10.808 1.00 44.16 86 LEU A O 1
ATOM 696 N N . PRO A 1 87 ? -13.645 -5.887 -8.991 1.00 42.72 87 PRO A N 1
ATOM 697 C CA . PRO A 1 87 ? -14.770 -4.984 -9.185 1.00 42.72 87 PRO A CA 1
ATOM 698 C C . PRO A 1 87 ? -14.571 -3.724 -8.330 1.00 42.72 87 PRO A C 1
ATOM 700 O O . PRO A 1 87 ? -15.115 -3.622 -7.236 1.00 42.72 87 PRO A O 1
ATOM 703 N N . SER A 1 88 ? -13.769 -2.767 -8.816 1.00 41.56 88 SER A N 1
ATOM 704 C CA . SER A 1 88 ? -13.944 -1.314 -8.538 1.00 41.56 88 SER A CA 1
ATOM 705 C C . SER A 1 88 ? -12.858 -0.390 -9.111 1.00 41.56 88 SER A C 1
ATOM 707 O O . SER A 1 88 ? -12.927 0.818 -8.895 1.00 41.56 88 SER A O 1
ATOM 709 N N . LEU A 1 89 ? -11.922 -0.868 -9.938 1.00 41.97 89 LEU A N 1
ATOM 710 C CA . LEU A 1 89 ? -11.182 0.039 -10.824 1.00 41.97 89 LEU A CA 1
ATOM 711 C C . LEU A 1 89 ? -12.059 0.372 -12.038 1.00 41.97 89 LEU A C 1
ATOM 713 O O . LEU A 1 89 ? -11.893 -0.182 -13.123 1.00 41.97 89 LEU A O 1
ATOM 717 N N . ARG A 1 90 ? -13.036 1.273 -11.866 1.00 42.00 90 ARG A N 1
ATOM 718 C CA . ARG A 1 90 ? -13.631 1.942 -13.028 1.00 42.00 90 ARG A CA 1
ATOM 719 C C . ARG A 1 90 ? -12.570 2.875 -13.610 1.00 42.00 90 ARG A C 1
ATOM 721 O O . ARG A 1 90 ? -12.484 4.031 -13.216 1.00 42.00 90 ARG A O 1
ATOM 728 N N . PHE A 1 91 ? -11.807 2.387 -14.585 1.00 44.00 91 PHE A N 1
ATOM 729 C CA . PHE A 1 91 ? -11.150 3.236 -15.581 1.00 44.00 91 PHE A CA 1
ATOM 730 C C . PHE A 1 91 ? -12.230 3.811 -16.512 1.00 44.00 91 PHE A C 1
ATOM 732 O O . PHE A 1 91 ? -12.360 3.435 -17.673 1.00 44.00 91 PHE A O 1
ATOM 739 N N . GLY A 1 92 ? -13.101 4.648 -15.952 1.00 40.91 92 GLY A N 1
ATOM 740 C CA . GLY A 1 92 ? -14.026 5.479 -16.703 1.00 40.91 92 GLY A CA 1
ATOM 741 C C . GLY A 1 92 ? -13.379 6.839 -16.900 1.00 40.91 92 GLY A C 1
ATOM 742 O O . GLY A 1 92 ? -12.969 7.447 -15.922 1.00 40.91 92 GLY A O 1
ATOM 743 N N . GLU A 1 93 ? -13.340 7.291 -18.153 1.00 42.25 93 GLU A N 1
ATOM 744 C CA . GLU A 1 93 ? -12.934 8.636 -18.590 1.00 42.25 93 GLU A CA 1
ATOM 745 C C . GLU A 1 93 ? -11.438 8.854 -18.876 1.00 42.25 93 GLU A C 1
ATOM 747 O O . GLU A 1 93 ? -10.814 9.802 -18.418 1.00 42.25 93 GLU A O 1
ATOM 752 N N . LEU A 1 94 ? -10.892 8.046 -19.789 1.00 38.19 94 LEU A N 1
ATOM 753 C CA . LEU A 1 94 ? -10.003 8.590 -20.822 1.00 38.19 94 LEU A CA 1
ATOM 754 C C . LEU A 1 94 ? -10.666 8.395 -22.189 1.00 38.19 94 LEU A C 1
ATOM 756 O O . LEU A 1 94 ? -10.459 7.407 -22.892 1.00 38.19 94 LEU A O 1
ATOM 760 N N . ARG A 1 95 ? -11.533 9.351 -22.525 1.00 40.88 95 ARG A N 1
ATOM 761 C CA . ARG A 1 95 ? -11.930 9.671 -23.895 1.00 40.88 95 ARG A CA 1
ATOM 762 C C . ARG A 1 95 ? -11.868 11.184 -24.067 1.00 40.88 95 ARG A C 1
ATOM 764 O O . ARG A 1 95 ? -12.789 11.875 -23.643 1.00 40.88 95 ARG A O 1
ATOM 771 N N . ALA A 1 96 ? -10.800 11.646 -24.702 1.00 39.69 96 ALA A N 1
ATOM 772 C CA . ALA A 1 96 ? -10.786 12.685 -25.729 1.00 39.69 96 ALA A CA 1
ATOM 773 C C . ALA A 1 96 ? -9.435 12.598 -26.445 1.00 39.69 96 ALA A C 1
ATOM 775 O O . ALA A 1 96 ? -8.409 12.589 -25.731 1.00 39.69 96 ALA A O 1
#

Foldseek 3Di:
DCPVCPVVVVCCVVCVPPDDDPVPDDDPVLQVVLLVVLVVCCVVCVPVVSVVQLVVVVVVVDDSSRSSSVVSVVCVVPVVPDVVPPPPPPPPDPDD